Protein AF-A0A7U6GJV1-F1 (afdb_monomer_lite)

Radius of gyration: 17.2 Å; chains: 1; bounding box: 35×27×58 Å

Structure (mmCIF, N/CA/C/O backbone):
data_AF-A0A7U6GJV1-F1
#
_entry.id   AF-A0A7U6GJV1-F1
#
loop_
_atom_site.group_PDB
_atom_site.id
_atom_site.type_symbol
_atom_site.label_atom_id
_atom_site.label_alt_id
_atom_site.label_comp_id
_atom_site.label_asym_id
_atom_site.label_entity_id
_atom_site.label_seq_id
_atom_site.pdbx_PDB_ins_code
_atom_site.Cartn_x
_atom_site.Cartn_y
_atom_site.Cartn_z
_atom_site.occupancy
_atom_site.B_iso_or_equiv
_atom_site.auth_seq_id
_atom_site.auth_comp_id
_atom_site.auth_asym_id
_atom_site.auth_atom_id
_atom_site.pdbx_PDB_model_num
ATOM 1 N N . MET A 1 1 ? 16.959 -17.566 -37.853 1.00 63.41 1 MET A N 1
ATOM 2 C CA . MET A 1 1 ? 15.527 -17.773 -37.523 1.00 63.41 1 MET A CA 1
ATOM 3 C C . MET A 1 1 ? 15.250 -17.859 -36.017 1.00 63.41 1 MET A C 1
ATOM 5 O O . MET A 1 1 ? 14.354 -17.162 -35.569 1.00 63.41 1 MET A O 1
ATOM 9 N N . LEU A 1 2 ? 16.022 -18.613 -35.218 1.00 70.81 2 LEU A N 1
ATOM 10 C CA . LEU A 1 2 ? 15.815 -18.747 -33.757 1.00 70.81 2 LEU A CA 1
ATOM 11 C C . LEU A 1 2 ? 15.835 -17.423 -32.962 1.00 70.81 2 LEU A C 1
ATOM 13 O O . LEU A 1 2 ? 14.991 -17.217 -32.096 1.00 70.81 2 LEU A O 1
ATOM 17 N N . ILE A 1 3 ? 16.746 -16.500 -33.290 1.00 76.62 3 ILE A N 1
ATOM 18 C CA . ILE A 1 3 ? 16.881 -15.210 -32.582 1.00 76.62 3 ILE A CA 1
ATOM 19 C C . ILE A 1 3 ? 15.637 -14.322 -32.771 1.00 76.62 3 ILE A C 1
ATOM 21 O O . ILE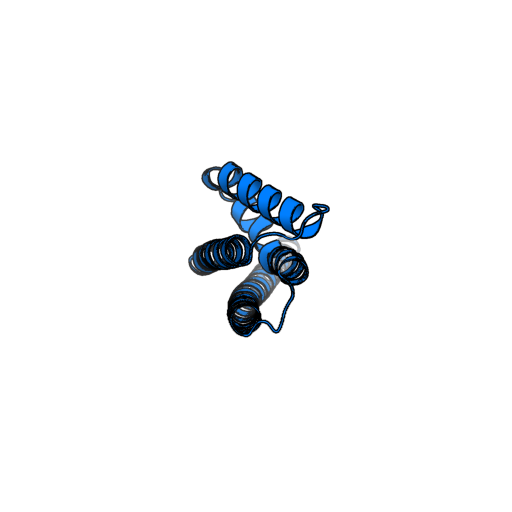 A 1 3 ? 15.175 -13.690 -31.824 1.00 76.62 3 ILE A O 1
ATOM 25 N N . GLY A 1 4 ? 15.049 -14.315 -33.973 1.00 75.19 4 GLY A N 1
ATOM 26 C CA . GLY A 1 4 ? 13.835 -13.541 -34.260 1.00 75.19 4 GLY A CA 1
ATOM 27 C C . GLY A 1 4 ? 12.608 -14.063 -33.508 1.00 75.19 4 GLY A C 1
ATOM 28 O O . GLY A 1 4 ? 11.792 -13.274 -33.040 1.00 75.19 4 GLY A O 1
ATOM 29 N N . LEU A 1 5 ? 12.514 -15.384 -33.324 1.00 83.94 5 LEU A N 1
ATOM 30 C CA . LEU A 1 5 ? 11.427 -16.012 -32.570 1.00 83.94 5 LEU A CA 1
ATOM 31 C C . LEU A 1 5 ? 11.536 -15.716 -31.061 1.00 83.94 5 LEU A C 1
ATOM 33 O O . LEU A 1 5 ? 10.533 -15.431 -30.406 1.00 83.94 5 LEU A O 1
ATOM 37 N N . LEU A 1 6 ? 12.762 -15.724 -30.525 1.00 84.19 6 LEU A N 1
ATOM 38 C CA . LEU A 1 6 ? 13.059 -15.348 -29.138 1.00 84.19 6 LEU A CA 1
ATOM 39 C C . LEU A 1 6 ? 12.686 -13.889 -28.849 1.00 84.19 6 LEU A C 1
ATOM 41 O O . LEU A 1 6 ? 11.986 -13.621 -27.876 1.00 84.19 6 LEU A O 1
ATOM 45 N N . LEU A 1 7 ? 13.085 -12.959 -29.722 1.00 84.94 7 LEU A N 1
ATOM 46 C CA . LEU A 1 7 ? 12.736 -11.541 -29.591 1.00 84.94 7 LEU A CA 1
ATOM 47 C C . LEU A 1 7 ? 11.222 -11.312 -29.634 1.00 84.94 7 LEU A C 1
ATOM 49 O O . LEU A 1 7 ? 10.693 -10.604 -28.781 1.00 84.94 7 LEU A O 1
ATOM 53 N N . ALA A 1 8 ? 10.513 -11.948 -30.571 1.00 82.31 8 ALA A N 1
ATOM 54 C CA . ALA A 1 8 ? 9.058 -11.840 -30.662 1.00 82.31 8 ALA A CA 1
ATOM 55 C C . ALA A 1 8 ? 8.359 -12.359 -29.392 1.00 82.31 8 ALA A C 1
ATOM 57 O O . ALA A 1 8 ? 7.433 -11.726 -28.887 1.00 82.31 8 ALA A O 1
ATOM 58 N N . THR A 1 9 ? 8.840 -13.471 -28.833 1.00 85.44 9 THR A N 1
ATOM 59 C CA . THR A 1 9 ? 8.286 -14.057 -27.603 1.00 85.44 9 THR A CA 1
ATOM 60 C C . THR A 1 9 ? 8.503 -13.140 -26.399 1.00 85.44 9 THR A C 1
ATOM 62 O O . THR A 1 9 ? 7.567 -12.888 -25.640 1.00 85.44 9 THR A O 1
ATOM 65 N N . LEU A 1 10 ? 9.708 -12.578 -26.247 1.00 86.62 10 LEU A N 1
ATOM 66 C CA . LEU A 1 10 ? 10.009 -11.610 -25.187 1.00 86.62 10 LEU A CA 1
ATOM 67 C C . LEU A 1 10 ? 9.136 -10.357 -25.297 1.00 86.62 10 LEU A C 1
ATOM 69 O O . LEU A 1 10 ? 8.649 -9.856 -24.286 1.00 86.62 10 LEU A O 1
ATOM 73 N N . LEU A 1 11 ? 8.896 -9.880 -26.519 1.00 85.81 11 LEU A N 1
ATOM 74 C CA . LEU A 1 11 ? 8.090 -8.689 -26.762 1.00 85.81 11 LEU A CA 1
ATOM 75 C C . LEU A 1 11 ? 6.614 -8.923 -26.404 1.00 85.81 11 LEU A C 1
ATOM 77 O O . LEU A 1 11 ? 6.007 -8.095 -25.729 1.00 85.81 11 LEU A O 1
ATOM 81 N N . VAL A 1 12 ? 6.055 -10.084 -26.762 1.00 83.69 12 VAL A N 1
ATOM 82 C CA . VAL A 1 12 ? 4.694 -10.479 -26.358 1.00 83.69 12 VAL A CA 1
ATOM 83 C C . VAL A 1 12 ? 4.581 -10.595 -24.835 1.00 83.69 12 VAL A C 1
ATOM 85 O O . VAL A 1 12 ? 3.626 -10.081 -24.249 1.00 83.69 12 VAL A O 1
ATOM 88 N N . LEU A 1 13 ? 5.567 -11.209 -24.176 1.00 84.06 13 LEU A N 1
ATOM 89 C CA . LEU A 1 13 ? 5.598 -11.315 -22.715 1.00 84.06 13 LEU A CA 1
ATOM 90 C C . LEU A 1 13 ? 5.681 -9.940 -22.043 1.00 84.06 13 LEU A C 1
ATOM 92 O O . LEU A 1 13 ? 4.961 -9.700 -21.075 1.00 84.06 13 LEU A O 1
ATOM 96 N N . ALA A 1 14 ? 6.495 -9.024 -22.571 1.00 79.94 14 ALA A N 1
ATOM 97 C CA . ALA A 1 14 ? 6.609 -7.662 -22.057 1.00 79.94 14 ALA A CA 1
ATOM 98 C C . ALA A 1 14 ? 5.278 -6.900 -22.163 1.00 79.94 14 ALA A C 1
ATOM 100 O O . ALA A 1 14 ? 4.848 -6.266 -21.198 1.00 79.94 14 ALA A O 1
ATOM 101 N N . VAL A 1 15 ? 4.577 -7.016 -23.296 1.00 81.50 15 VAL A N 1
ATOM 102 C CA . VAL A 1 15 ? 3.266 -6.378 -23.501 1.00 81.50 15 VAL A CA 1
ATOM 103 C C . VAL A 1 15 ? 2.210 -6.951 -22.550 1.00 81.50 15 VAL A C 1
ATOM 105 O O . VAL A 1 15 ? 1.467 -6.192 -21.924 1.00 81.50 15 VAL A O 1
ATOM 108 N N . LEU A 1 16 ? 2.156 -8.277 -22.389 1.00 79.38 16 LEU A N 1
ATOM 109 C CA . LEU A 1 16 ? 1.228 -8.927 -21.458 1.00 79.38 16 LEU A CA 1
ATOM 110 C C . LEU A 1 16 ? 1.527 -8.559 -19.999 1.00 79.38 16 LEU A C 1
ATOM 112 O O . LEU A 1 16 ? 0.602 -8.271 -19.234 1.00 79.38 16 LEU A O 1
ATOM 116 N N . ALA A 1 17 ? 2.806 -8.519 -19.620 1.00 81.00 17 ALA A N 1
ATOM 117 C CA . ALA A 1 17 ? 3.239 -8.108 -18.291 1.00 81.00 17 ALA A CA 1
ATOM 118 C C . ALA A 1 17 ? 2.843 -6.653 -17.999 1.00 81.00 17 ALA A C 1
ATOM 120 O O . ALA A 1 17 ? 2.282 -6.375 -16.936 1.00 81.00 17 ALA A O 1
ATOM 121 N N . LEU A 1 18 ? 3.041 -5.744 -18.959 1.00 80.44 18 LEU A N 1
ATOM 122 C CA . LEU A 1 18 ? 2.673 -4.335 -18.827 1.00 80.44 18 LEU A CA 1
ATOM 123 C C . LEU A 1 18 ? 1.151 -4.142 -18.727 1.00 80.44 18 LEU A C 1
ATOM 125 O O . LEU A 1 18 ? 0.665 -3.395 -17.873 1.00 80.44 18 LEU A O 1
ATOM 129 N N . GLY A 1 19 ? 0.377 -4.854 -19.553 1.00 78.81 19 GLY A N 1
ATOM 130 C CA . GLY A 1 19 ? -1.086 -4.832 -19.498 1.00 78.81 19 GLY A CA 1
ATOM 131 C C . GLY A 1 19 ? -1.632 -5.362 -18.167 1.00 78.81 19 GLY A C 1
ATOM 132 O O . GLY A 1 19 ? -2.507 -4.743 -17.553 1.00 78.81 19 GLY A O 1
ATOM 133 N N . GLY A 1 20 ? -1.073 -6.471 -17.675 1.00 83.50 20 GLY A N 1
ATOM 134 C CA . GLY A 1 20 ? -1.405 -7.033 -16.366 1.00 83.50 20 GLY A CA 1
ATOM 135 C C . GLY A 1 20 ? -1.043 -6.096 -15.212 1.00 83.50 20 GLY A C 1
ATOM 136 O O . GLY A 1 20 ? -1.830 -5.933 -14.278 1.00 83.50 20 GLY A O 1
ATOM 137 N N . TYR A 1 21 ? 0.107 -5.429 -15.300 1.00 82.69 21 TYR A N 1
ATOM 138 C CA . TYR A 1 21 ? 0.568 -4.459 -14.310 1.00 82.69 21 TYR A CA 1
ATOM 139 C C . TYR A 1 21 ? -0.378 -3.260 -14.193 1.00 82.69 21 TYR A C 1
ATOM 141 O O . TYR A 1 21 ? -0.897 -3.001 -13.108 1.00 82.69 21 TYR A O 1
ATOM 149 N N . ARG A 1 22 ? -0.713 -2.595 -15.307 1.00 82.81 22 ARG A N 1
ATOM 150 C CA . ARG A 1 22 ? -1.639 -1.444 -15.302 1.00 82.81 22 ARG A CA 1
ATOM 151 C C . ARG A 1 22 ? -3.010 -1.796 -14.730 1.00 82.81 22 ARG A C 1
ATOM 153 O O . ARG A 1 22 ? -3.610 -1.003 -14.005 1.00 82.81 22 ARG A O 1
ATOM 160 N N . ARG A 1 23 ? -3.508 -3.004 -15.018 1.00 85.88 23 ARG A N 1
ATOM 161 C CA . ARG A 1 23 ? -4.773 -3.496 -14.457 1.00 85.88 23 ARG A CA 1
ATOM 162 C C . ARG A 1 23 ? -4.698 -3.665 -12.940 1.00 85.88 23 ARG A C 1
ATOM 164 O O . ARG A 1 23 ? -5.648 -3.298 -12.253 1.00 85.88 23 ARG A O 1
ATOM 171 N N . ARG A 1 24 ? -3.581 -4.187 -12.420 1.00 85.38 24 ARG A N 1
ATOM 172 C CA . ARG A 1 24 ? -3.353 -4.324 -10.973 1.00 85.38 24 ARG A CA 1
ATOM 173 C C . ARG A 1 24 ? -3.249 -2.972 -10.282 1.00 85.38 24 ARG A C 1
ATOM 175 O O . ARG A 1 24 ? -3.863 -2.824 -9.237 1.00 85.38 24 ARG A O 1
ATOM 182 N N . VAL A 1 25 ? -2.551 -1.997 -10.869 1.00 86.31 25 VAL A N 1
ATOM 183 C CA . VAL A 1 25 ? -2.434 -0.644 -10.293 1.00 86.31 25 VAL A CA 1
ATOM 184 C C . VAL A 1 25 ? -3.812 0.010 -10.176 1.00 86.31 25 VAL A C 1
ATOM 186 O O . VAL A 1 25 ? -4.222 0.368 -9.076 1.00 86.31 25 VAL A O 1
ATOM 189 N N . ARG A 1 26 ? -4.596 0.037 -11.262 1.00 88.06 26 ARG A N 1
ATOM 190 C CA . ARG A 1 26 ? -5.971 0.572 -11.235 1.00 88.06 26 ARG A CA 1
ATOM 191 C C . ARG A 1 26 ? -6.876 -0.170 -10.250 1.00 88.06 26 ARG A C 1
ATOM 193 O O . ARG A 1 26 ? -7.654 0.453 -9.529 1.00 88.06 26 ARG A O 1
ATOM 200 N N . GLY A 1 27 ? -6.776 -1.501 -10.219 1.00 89.94 27 GLY A N 1
ATOM 201 C CA . GLY A 1 27 ? -7.503 -2.339 -9.267 1.00 89.94 27 GLY A CA 1
ATOM 202 C C . GLY A 1 27 ? -7.124 -2.035 -7.817 1.00 89.94 27 GLY A C 1
ATOM 203 O O . GLY A 1 27 ? -8.007 -1.933 -6.970 1.00 89.94 27 GLY A O 1
ATOM 204 N N . GLY A 1 28 ? -5.835 -1.818 -7.547 1.00 91.50 28 GLY A N 1
ATOM 205 C CA . GLY A 1 28 ? -5.319 -1.412 -6.244 1.00 91.50 28 GLY A CA 1
ATOM 206 C C . GLY A 1 28 ? -5.828 -0.036 -5.825 1.00 91.50 28 GLY A C 1
ATOM 207 O O . GLY A 1 28 ? -6.316 0.113 -4.710 1.00 91.50 28 GLY A O 1
ATOM 208 N N . THR A 1 29 ? -5.830 0.942 -6.734 1.00 91.19 29 THR A N 1
ATOM 209 C CA . THR A 1 29 ? -6.364 2.286 -6.465 1.00 91.19 29 THR A CA 1
ATOM 210 C C . THR A 1 29 ? -7.847 2.225 -6.100 1.00 91.19 29 THR A C 1
ATOM 212 O O . THR A 1 29 ? -8.281 2.853 -5.135 1.00 91.19 29 THR A O 1
ATOM 215 N N . TYR A 1 30 ? -8.640 1.439 -6.835 1.00 93.25 30 TYR A N 1
ATOM 216 C CA . TYR A 1 30 ? -10.050 1.223 -6.502 1.00 93.25 30 TYR A CA 1
ATOM 217 C C . TYR A 1 30 ? -10.222 0.512 -5.151 1.00 93.25 30 TYR A C 1
ATOM 219 O O . TYR A 1 30 ? -11.063 0.915 -4.346 1.00 93.25 30 TYR A O 1
ATOM 227 N N . ALA A 1 31 ? -9.409 -0.512 -4.879 1.00 94.12 31 ALA A N 1
ATOM 228 C CA . ALA A 1 31 ? -9.443 -1.236 -3.615 1.00 94.12 31 ALA A CA 1
ATOM 229 C C . ALA A 1 31 ? -9.115 -0.323 -2.423 1.00 94.12 31 ALA A C 1
ATOM 231 O O . ALA A 1 31 ? -9.846 -0.359 -1.438 1.00 94.12 31 ALA A O 1
ATOM 232 N N . LEU A 1 32 ? -8.102 0.547 -2.530 1.00 94.69 32 LEU A N 1
ATOM 233 C CA . LEU A 1 32 ? -7.771 1.528 -1.489 1.00 94.69 32 LEU A CA 1
ATOM 234 C C . LEU A 1 32 ? -8.876 2.563 -1.281 1.00 94.69 32 LEU A C 1
ATOM 236 O O . LEU A 1 32 ? -9.184 2.889 -0.140 1.00 94.69 32 LEU A O 1
ATOM 240 N N . LYS A 1 33 ? -9.517 3.049 -2.351 1.00 94.56 33 LYS A N 1
ATOM 241 C CA . LYS A 1 33 ? -10.671 3.956 -2.222 1.00 94.56 33 LYS A CA 1
ATOM 242 C C . LYS A 1 33 ? -11.811 3.299 -1.451 1.00 94.56 33 LYS A C 1
ATOM 244 O O . LYS A 1 33 ? -12.331 3.871 -0.499 1.00 94.56 33 LYS A O 1
ATOM 249 N N . LYS A 1 34 ? -12.158 2.063 -1.818 1.00 94.94 34 LYS A N 1
ATOM 250 C CA . LYS A 1 34 ? -13.187 1.290 -1.116 1.00 94.94 34 LYS A CA 1
ATOM 251 C C . LYS A 1 34 ? -12.794 1.011 0.338 1.00 94.94 34 LYS A C 1
ATOM 253 O O . LYS A 1 34 ? -13.650 1.038 1.219 1.00 94.94 34 LYS A O 1
ATOM 258 N N . LEU A 1 35 ? -11.510 0.764 0.590 1.00 94.62 35 LEU A N 1
ATOM 259 C CA . LEU A 1 35 ? -10.972 0.595 1.933 1.00 94.62 35 LEU A CA 1
ATOM 260 C C . LEU A 1 35 ? -11.156 1.873 2.763 1.00 94.62 35 LEU A C 1
ATOM 262 O O . LEU A 1 35 ? -11.731 1.799 3.844 1.00 94.62 35 LEU A O 1
ATOM 266 N N . ALA A 1 36 ? -10.775 3.037 2.226 1.00 92.56 36 ALA A N 1
ATOM 267 C CA . ALA A 1 36 ? -10.968 4.339 2.867 1.00 92.56 36 ALA A CA 1
ATOM 268 C C . ALA A 1 36 ? -12.439 4.590 3.228 1.00 92.56 36 ALA A C 1
ATOM 270 O O . ALA A 1 36 ? -12.747 5.002 4.344 1.00 92.56 36 ALA A O 1
ATOM 271 N N . GLU A 1 37 ? -13.364 4.283 2.315 1.00 93.94 37 GLU A N 1
ATOM 272 C CA . GLU A 1 37 ? -14.799 4.408 2.578 1.00 93.94 37 GLU A CA 1
ATOM 273 C C . GLU A 1 37 ? -15.280 3.481 3.700 1.00 93.94 37 GLU A C 1
ATOM 275 O O . GLU A 1 37 ? -16.111 3.878 4.517 1.00 93.94 37 GLU A O 1
ATOM 280 N N . ASN A 1 38 ? -14.795 2.238 3.739 1.00 94.06 38 ASN A N 1
ATOM 281 C CA . ASN A 1 38 ? -15.166 1.281 4.780 1.00 94.06 38 ASN A CA 1
ATOM 282 C C . ASN A 1 38 ? -14.631 1.702 6.153 1.00 94.06 38 ASN A C 1
ATOM 284 O O . ASN A 1 38 ? -15.361 1.589 7.139 1.00 94.06 38 ASN A O 1
ATOM 288 N N . ILE A 1 39 ? -13.404 2.225 6.199 1.00 91.31 39 ILE A N 1
ATOM 289 C CA . ILE A 1 39 ? -12.778 2.791 7.399 1.00 91.31 39 ILE A CA 1
ATOM 290 C C . ILE A 1 39 ? -13.591 3.994 7.895 1.00 91.31 39 ILE A C 1
ATOM 292 O O . ILE A 1 39 ? -13.994 4.025 9.054 1.00 91.31 39 ILE A O 1
ATOM 296 N N . ALA A 1 40 ? -13.914 4.946 7.013 1.00 89.31 40 ALA A N 1
ATOM 297 C CA . ALA A 1 40 ? -14.696 6.136 7.361 1.00 89.31 40 ALA A CA 1
ATOM 298 C C . ALA A 1 40 ? -16.112 5.802 7.867 1.00 89.31 40 ALA A C 1
ATOM 300 O O . ALA A 1 40 ? -16.674 6.526 8.682 1.00 89.31 40 ALA A O 1
ATOM 301 N N . LYS A 1 41 ? -16.691 4.687 7.403 1.00 93.25 41 LYS A N 1
ATOM 302 C CA . LYS A 1 41 ? -17.996 4.177 7.855 1.00 93.25 41 LYS A CA 1
ATOM 303 C C . LYS A 1 41 ? -17.907 3.293 9.109 1.00 93.25 41 LYS A C 1
ATOM 305 O O . LYS A 1 41 ? -18.932 2.744 9.506 1.00 93.25 41 LYS A O 1
ATOM 310 N N . GLY A 1 42 ? -16.717 3.087 9.684 1.00 90.50 42 GLY A N 1
ATOM 311 C CA . GLY A 1 42 ? -16.502 2.210 10.844 1.00 90.50 42 GLY A CA 1
ATOM 312 C C . GLY A 1 42 ? -16.800 0.729 10.577 1.00 90.50 42 GLY A C 1
ATOM 313 O O . GLY A 1 42 ? -17.066 -0.028 11.503 1.00 90.50 42 GLY A O 1
ATOM 314 N N . ARG A 1 43 ? -16.806 0.307 9.305 1.00 92.00 43 ARG A N 1
ATOM 315 C CA . ARG A 1 43 ? -17.154 -1.066 8.885 1.00 92.00 43 ARG A CA 1
ATOM 316 C C . ARG A 1 43 ? -15.966 -2.018 8.874 1.00 92.00 43 ARG A C 1
ATOM 318 O O . ARG A 1 43 ? -16.145 -3.201 8.602 1.00 92.00 43 ARG A O 1
ATOM 325 N N . LEU A 1 44 ? -14.765 -1.495 9.089 1.00 90.81 44 LEU A N 1
ATOM 326 C CA . LEU A 1 44 ? -13.527 -2.252 9.058 1.00 90.81 44 LEU A CA 1
ATOM 327 C C . LEU A 1 44 ? -12.665 -1.846 10.245 1.00 90.81 44 LEU A C 1
ATOM 329 O O . LEU A 1 44 ? -12.519 -0.654 10.518 1.00 90.81 44 LEU A O 1
ATOM 333 N N . GLN A 1 45 ? -12.099 -2.835 10.932 1.00 91.44 45 GLN A N 1
ATOM 334 C CA . GLN A 1 45 ? -11.192 -2.573 12.037 1.00 91.44 45 GLN A CA 1
ATOM 335 C C . GLN A 1 45 ? -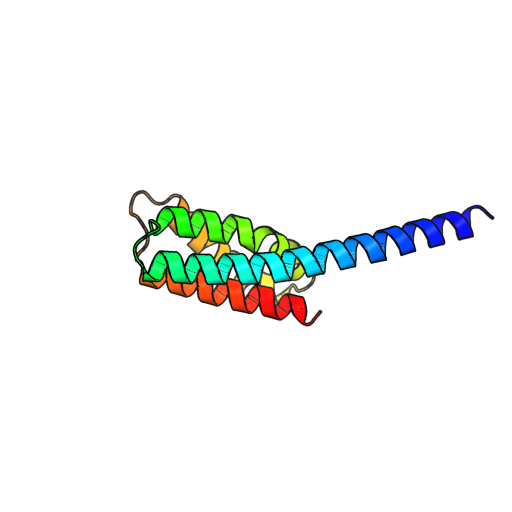9.875 -1.977 11.510 1.00 91.44 45 GLN A C 1
ATOM 337 O O . GLN A 1 45 ? -9.394 -2.410 10.457 1.00 91.44 45 GLN A O 1
ATOM 342 N N . PRO A 1 46 ? -9.251 -1.030 12.234 1.00 91.19 46 PRO A N 1
ATOM 343 C CA . PRO A 1 46 ? -7.986 -0.410 11.826 1.00 91.19 46 PRO A CA 1
ATOM 344 C C . PRO A 1 46 ? -6.881 -1.422 11.482 1.00 91.19 46 PRO A C 1
ATOM 346 O O . PRO A 1 46 ? -6.175 -1.271 10.488 1.00 91.19 46 PRO A O 1
ATOM 349 N N . ARG A 1 47 ? -6.778 -2.514 12.247 1.00 92.69 47 ARG A N 1
ATOM 350 C CA . ARG A 1 47 ? -5.797 -3.579 11.994 1.00 92.69 47 ARG A CA 1
ATOM 351 C C . ARG A 1 47 ? -6.036 -4.314 10.675 1.00 92.69 47 ARG A C 1
ATOM 353 O O . ARG A 1 47 ? -5.099 -4.513 9.903 1.00 92.69 47 ARG A O 1
ATOM 360 N N . ASP A 1 48 ? -7.282 -4.700 10.405 1.00 92.69 48 ASP A N 1
ATOM 361 C CA . ASP A 1 48 ? -7.645 -5.392 9.163 1.00 92.69 48 ASP A CA 1
ATOM 362 C C . ASP A 1 48 ? -7.379 -4.495 7.952 1.00 92.69 48 ASP A C 1
ATOM 364 O O . ASP A 1 48 ? -6.855 -4.946 6.932 1.00 92.69 48 ASP A O 1
ATOM 368 N N . ALA A 1 49 ? -7.655 -3.197 8.100 1.00 93.56 49 ALA A N 1
ATOM 369 C CA . ALA A 1 49 ? -7.312 -2.200 7.104 1.00 93.56 49 ALA A CA 1
ATOM 370 C C . ALA A 1 49 ? -5.801 -2.143 6.832 1.00 93.56 49 ALA A C 1
ATOM 372 O O . ALA A 1 49 ? -5.415 -2.181 5.666 1.00 93.56 49 ALA A O 1
ATOM 373 N N . CYS A 1 50 ? -4.934 -2.134 7.851 1.00 94.06 50 CYS A N 1
ATOM 374 C CA . CYS A 1 50 ? -3.478 -2.192 7.647 1.00 94.06 50 CYS A CA 1
ATOM 375 C C . CYS A 1 50 ? -3.047 -3.435 6.850 1.00 94.06 50 CYS A C 1
ATOM 377 O O . CYS A 1 50 ? -2.267 -3.329 5.895 1.00 94.06 50 CYS A O 1
ATOM 379 N N . CYS A 1 51 ? -3.598 -4.606 7.181 1.00 92.44 51 CYS A N 1
ATOM 380 C CA . CYS A 1 51 ? -3.324 -5.851 6.459 1.00 92.44 51 CYS A CA 1
ATOM 381 C C . CYS A 1 51 ? -3.759 -5.767 4.986 1.00 92.44 51 CYS A C 1
ATOM 383 O O . CYS A 1 51 ? -3.032 -6.205 4.085 1.00 92.44 51 CYS A O 1
ATOM 385 N N . ASP A 1 52 ? -4.919 -5.163 4.729 1.00 95.25 52 ASP A N 1
ATOM 386 C CA . ASP A 1 52 ? -5.429 -4.938 3.381 1.00 95.25 52 ASP A CA 1
ATOM 387 C C . ASP A 1 52 ? -4.571 -3.949 2.591 1.00 95.25 52 ASP A C 1
ATOM 389 O O . ASP A 1 52 ? -4.230 -4.241 1.440 1.00 95.25 52 ASP A O 1
ATOM 393 N N . ILE A 1 53 ? -4.143 -2.835 3.198 1.00 95.12 53 ILE A N 1
ATOM 394 C CA . ILE A 1 53 ? -3.226 -1.875 2.564 1.00 95.12 53 ILE A CA 1
ATOM 395 C C . ILE A 1 53 ? -1.942 -2.593 2.159 1.00 95.12 53 ILE A C 1
ATOM 397 O O . ILE A 1 53 ? -1.526 -2.483 1.005 1.00 95.12 53 ILE A O 1
ATOM 401 N N . ARG A 1 54 ? -1.339 -3.387 3.053 1.00 94.00 54 ARG A N 1
ATOM 402 C CA . ARG A 1 54 ? -0.116 -4.152 2.761 1.00 94.00 54 ARG A CA 1
ATOM 403 C C . ARG A 1 54 ? -0.291 -5.076 1.554 1.00 94.00 54 ARG A C 1
ATOM 405 O O . ARG A 1 54 ? 0.591 -5.153 0.699 1.00 94.00 54 ARG A O 1
ATOM 412 N N . ARG A 1 55 ? -1.420 -5.783 1.464 1.00 92.44 55 ARG A N 1
ATOM 413 C CA . ARG A 1 55 ? -1.713 -6.673 0.330 1.00 92.44 55 ARG A CA 1
ATOM 414 C C . ARG A 1 55 ? -1.894 -5.890 -0.969 1.00 92.44 55 ARG A C 1
ATOM 416 O O . ARG A 1 55 ? -1.351 -6.284 -1.998 1.00 92.44 55 ARG A O 1
ATOM 423 N N . ILE A 1 56 ? -2.640 -4.789 -0.926 1.00 93.44 56 ILE A N 1
ATOM 424 C CA . ILE A 1 56 ? -2.931 -3.961 -2.104 1.00 93.44 56 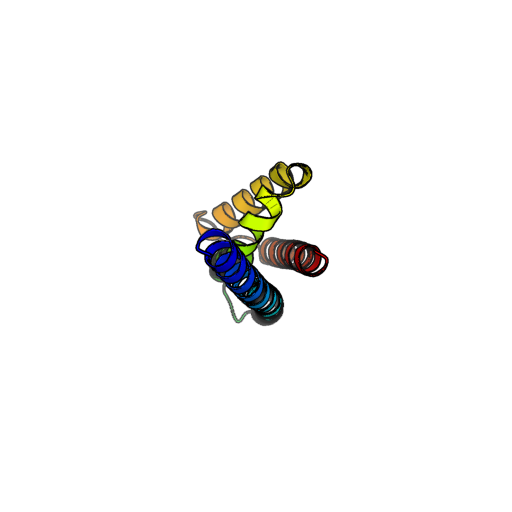ILE A CA 1
ATOM 425 C C . ILE A 1 56 ? -1.665 -3.280 -2.633 1.00 93.44 56 ILE A C 1
ATOM 427 O O . ILE A 1 56 ? -1.483 -3.161 -3.843 1.00 93.44 56 ILE A O 1
ATOM 431 N N . THR A 1 57 ? -0.775 -2.868 -1.735 1.00 92.50 57 THR A N 1
ATOM 432 C CA . THR A 1 57 ? 0.463 -2.150 -2.056 1.00 92.50 57 THR A CA 1
ATOM 433 C C . THR A 1 57 ? 1.629 -3.058 -2.448 1.00 92.50 57 THR A C 1
ATOM 435 O O . THR A 1 57 ? 2.660 -2.558 -2.886 1.00 92.50 57 THR A O 1
ATOM 438 N N . GLN A 1 58 ? 1.480 -4.386 -2.393 1.00 88.00 58 GLN A N 1
ATOM 439 C CA . GLN A 1 58 ? 2.519 -5.335 -2.813 1.00 88.00 58 GLN A CA 1
ATOM 440 C C . GLN A 1 58 ? 3.128 -5.030 -4.204 1.00 88.00 58 GLN A C 1
ATOM 442 O O . GLN A 1 58 ? 4.353 -5.098 -4.332 1.00 88.00 58 GLN A O 1
ATOM 447 N N . PRO A 1 59 ? 2.352 -4.664 -5.249 1.00 85.75 59 PRO A N 1
ATOM 448 C CA . PRO A 1 59 ? 2.917 -4.357 -6.563 1.00 85.75 59 PRO A CA 1
ATOM 449 C C . PRO A 1 59 ? 3.851 -3.137 -6.572 1.00 85.75 59 PRO A C 1
ATOM 451 O O . PRO A 1 59 ? 4.693 -3.043 -7.467 1.00 85.75 59 PRO A O 1
ATOM 454 N N . LEU A 1 60 ? 3.739 -2.234 -5.585 1.00 86.50 60 LEU A N 1
ATOM 455 C CA . LEU A 1 60 ? 4.608 -1.059 -5.451 1.00 86.50 60 LEU A CA 1
ATOM 456 C C . LEU A 1 60 ? 6.079 -1.437 -5.249 1.00 86.50 60 LEU A C 1
ATOM 458 O O . LEU A 1 60 ? 6.965 -0.690 -5.651 1.00 86.50 60 LEU A O 1
ATOM 462 N N . GLN A 1 61 ? 6.355 -2.628 -4.712 1.00 87.69 61 GLN A N 1
ATOM 463 C CA . GLN A 1 61 ? 7.719 -3.110 -4.493 1.00 87.69 61 GLN A CA 1
ATOM 464 C C . GLN A 1 61 ? 8.562 -3.105 -5.779 1.00 87.69 61 GLN A C 1
ATOM 466 O O . GLN A 1 61 ? 9.758 -2.830 -5.724 1.00 87.69 61 GLN A O 1
ATOM 471 N N . VAL A 1 62 ? 7.949 -3.387 -6.936 1.00 85.25 62 VAL A N 1
ATOM 472 C CA . VAL A 1 62 ? 8.644 -3.370 -8.234 1.00 85.25 62 VAL A CA 1
ATOM 473 C C . VAL A 1 62 ? 9.020 -1.943 -8.627 1.00 85.25 62 VAL A C 1
ATOM 475 O O . VAL A 1 62 ? 10.139 -1.703 -9.064 1.00 85.25 62 VAL A O 1
ATOM 478 N N . PHE A 1 63 ? 8.110 -0.990 -8.421 1.00 86.44 63 PHE A N 1
ATOM 479 C CA . PHE A 1 63 ? 8.373 0.422 -8.679 1.00 86.44 63 PHE A CA 1
ATOM 480 C C . PHE A 1 63 ? 9.514 0.946 -7.808 1.00 86.44 63 PHE A C 1
ATOM 482 O O . PHE A 1 63 ? 10.457 1.532 -8.330 1.00 86.44 63 PHE A O 1
ATOM 489 N N . VAL A 1 64 ? 9.478 0.666 -6.505 1.00 89.12 64 VAL A N 1
ATOM 490 C CA . VAL A 1 64 ? 10.519 1.095 -5.561 1.00 89.12 64 VAL A CA 1
ATOM 491 C C . VAL A 1 64 ? 11.873 0.459 -5.886 1.00 89.12 64 VAL A C 1
ATOM 493 O O . VAL A 1 64 ? 12.903 1.124 -5.809 1.00 89.12 64 VAL A O 1
ATOM 496 N N . ALA A 1 65 ? 11.893 -0.807 -6.315 1.00 88.44 65 ALA A N 1
ATOM 497 C CA . ALA A 1 65 ? 13.126 -1.460 -6.755 1.00 88.44 65 ALA A CA 1
ATOM 498 C C . ALA A 1 65 ? 13.772 -0.749 -7.959 1.00 88.44 65 ALA A C 1
ATOM 500 O O . ALA A 1 65 ? 14.995 -0.715 -8.061 1.00 88.44 65 ALA A O 1
ATOM 501 N N . SER A 1 66 ? 12.968 -0.153 -8.845 1.00 88.44 66 SER A N 1
ATOM 502 C CA . SER A 1 66 ? 13.449 0.629 -9.991 1.00 88.44 66 SER A CA 1
ATOM 503 C C . SER A 1 66 ? 13.749 2.099 -9.672 1.00 88.44 66 SER A C 1
ATOM 505 O O . SER A 1 66 ? 14.310 2.784 -10.523 1.00 88.44 66 SER A O 1
ATOM 507 N N . HIS A 1 67 ? 13.404 2.590 -8.477 1.00 89.06 67 HIS A N 1
ATOM 508 C CA . HIS A 1 67 ? 13.557 3.994 -8.082 1.00 89.06 67 HIS A CA 1
ATOM 509 C C . HIS A 1 67 ? 14.219 4.097 -6.698 1.00 89.06 67 HIS A C 1
ATOM 511 O O . HIS A 1 67 ? 13.526 4.249 -5.688 1.00 89.06 67 HIS A O 1
ATOM 517 N N . PRO A 1 68 ? 15.562 4.015 -6.630 1.00 89.62 68 PRO A N 1
ATOM 518 C CA . PRO A 1 68 ? 16.306 3.974 -5.371 1.00 89.62 68 PRO A CA 1
ATOM 519 C C . PRO A 1 68 ? 16.013 5.146 -4.428 1.00 89.62 68 PRO A C 1
ATOM 521 O O . PRO A 1 68 ? 15.988 4.956 -3.218 1.00 89.62 68 PRO A O 1
ATOM 524 N N . GLN A 1 69 ? 15.704 6.329 -4.969 1.00 91.56 69 GLN A N 1
ATOM 525 C CA . GLN A 1 69 ? 15.358 7.521 -4.189 1.00 91.56 69 GLN A CA 1
ATOM 526 C C . GLN A 1 69 ? 14.101 7.360 -3.317 1.00 91.56 69 GLN A C 1
ATOM 528 O O . GLN A 1 69 ? 13.859 8.174 -2.436 1.00 91.56 69 GLN A O 1
ATOM 533 N N . HIS A 1 70 ? 13.289 6.335 -3.576 1.00 89.75 70 HIS A N 1
ATOM 534 C CA . HIS A 1 70 ? 12.056 6.046 -2.851 1.00 89.75 70 HIS A CA 1
ATOM 535 C C . HIS A 1 70 ? 12.201 4.894 -1.846 1.00 89.75 70 HIS A C 1
ATOM 537 O O . HIS A 1 70 ? 11.229 4.555 -1.171 1.00 89.75 70 HIS A O 1
ATOM 543 N N . GLN A 1 71 ? 13.379 4.265 -1.744 1.00 91.50 71 GLN A N 1
ATOM 544 C CA . GLN A 1 71 ? 13.572 3.082 -0.898 1.00 91.50 71 GLN A CA 1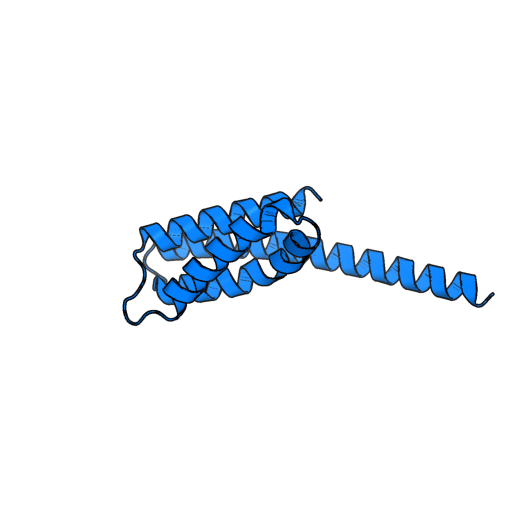
ATOM 545 C C . GLN A 1 71 ? 13.396 3.385 0.590 1.00 91.50 71 GLN A C 1
ATOM 547 O O . GLN A 1 71 ? 12.690 2.637 1.263 1.00 91.50 71 GLN A O 1
ATOM 552 N N . ASP A 1 72 ? 13.958 4.488 1.082 1.00 93.94 72 ASP A N 1
ATOM 553 C CA . ASP A 1 72 ? 13.874 4.848 2.502 1.00 93.94 72 ASP A CA 1
ATOM 554 C C . ASP A 1 72 ? 12.441 5.208 2.916 1.00 93.94 72 ASP A C 1
ATOM 556 O O . ASP A 1 72 ? 11.966 4.794 3.974 1.00 93.94 72 ASP A O 1
ATOM 560 N N . ASP A 1 73 ? 11.725 5.956 2.069 1.00 92.94 73 ASP A N 1
ATOM 561 C CA . ASP A 1 73 ? 10.316 6.292 2.303 1.00 92.94 73 ASP A CA 1
ATOM 562 C C . ASP A 1 73 ? 9.440 5.031 2.283 1.00 92.94 73 ASP A C 1
ATOM 564 O O . ASP A 1 73 ? 8.557 4.858 3.124 1.00 92.94 73 ASP A O 1
ATOM 568 N N . TRP A 1 74 ? 9.710 4.114 1.350 1.00 92.88 74 TRP A N 1
ATOM 569 C CA . TRP A 1 74 ? 9.003 2.841 1.258 1.00 92.88 74 TRP A CA 1
ATOM 570 C C . TRP A 1 74 ? 9.254 1.933 2.462 1.00 92.88 74 TRP A C 1
ATOM 572 O O . TRP A 1 74 ? 8.326 1.277 2.940 1.00 92.88 74 TRP A O 1
ATOM 582 N N . GLN A 1 75 ? 10.492 1.878 2.957 1.00 93.44 75 GLN A N 1
ATOM 583 C CA . GLN A 1 75 ? 10.830 1.111 4.154 1.00 93.44 75 GLN A CA 1
ATOM 584 C C . GLN A 1 75 ? 10.076 1.643 5.372 1.00 93.44 75 GLN A C 1
ATOM 586 O O . GLN A 1 75 ? 9.379 0.861 6.015 1.00 93.44 75 GLN A O 1
ATOM 591 N N . ARG A 1 76 ? 10.094 2.963 5.602 1.00 94.50 76 ARG A N 1
ATOM 592 C CA . ARG A 1 76 ? 9.324 3.605 6.682 1.00 94.50 76 ARG A CA 1
ATOM 593 C C . ARG A 1 76 ? 7.827 3.312 6.582 1.00 94.50 76 ARG A C 1
ATOM 595 O O . ARG A 1 76 ? 7.202 2.918 7.562 1.00 94.50 76 ARG A O 1
ATOM 602 N N . PHE A 1 77 ? 7.253 3.433 5.386 1.00 94.69 77 PHE A N 1
ATOM 603 C CA . PHE A 1 77 ? 5.851 3.084 5.147 1.00 94.69 77 PHE A CA 1
ATOM 604 C C . PHE A 1 77 ? 5.554 1.607 5.461 1.00 94.69 77 PHE A C 1
ATOM 606 O O . PHE A 1 77 ? 4.543 1.284 6.090 1.00 94.69 77 PHE A O 1
ATOM 613 N N . ARG A 1 78 ? 6.434 0.684 5.048 1.00 93.75 78 ARG A N 1
ATOM 614 C CA . ARG A 1 78 ? 6.279 -0.747 5.342 1.00 93.75 78 ARG A CA 1
ATOM 615 C C . ARG A 1 78 ? 6.393 -1.049 6.829 1.00 93.75 78 ARG A C 1
ATOM 617 O O . ARG A 1 78 ? 5.653 -1.907 7.298 1.00 93.75 78 ARG A O 1
ATOM 624 N N . GLU A 1 79 ? 7.293 -0.394 7.545 1.00 93.69 79 GLU A N 1
ATOM 625 C CA . GLU A 1 79 ? 7.432 -0.545 8.995 1.00 93.69 79 GLU A CA 1
ATOM 626 C C . GLU A 1 79 ? 6.148 -0.118 9.706 1.00 93.69 79 GLU A C 1
ATOM 628 O O . GLU A 1 79 ? 5.579 -0.932 10.428 1.00 93.69 79 GLU A O 1
ATOM 633 N N . GLN A 1 80 ? 5.612 1.065 9.385 1.00 93.94 80 GLN A N 1
ATOM 634 C CA . GLN A 1 80 ? 4.332 1.546 9.927 1.00 93.94 80 GLN A CA 1
ATOM 635 C C . GLN A 1 80 ? 3.174 0.584 9.626 1.00 93.94 80 GLN A C 1
ATOM 637 O O . GLN A 1 80 ? 2.338 0.306 10.485 1.00 93.94 80 GLN A O 1
ATOM 642 N N . LEU A 1 81 ? 3.128 0.024 8.411 1.00 94.00 81 LEU A N 1
ATOM 643 C CA . LEU A 1 81 ? 2.133 -0.990 8.068 1.00 94.00 81 LEU A CA 1
ATOM 644 C C . LEU A 1 81 ? 2.281 -2.253 8.911 1.00 94.00 81 LEU A C 1
ATOM 646 O O . LEU A 1 81 ? 1.279 -2.789 9.376 1.00 94.00 81 LEU A O 1
ATOM 650 N N . LEU A 1 82 ? 3.501 -2.768 9.065 1.00 92.94 82 LEU A N 1
ATOM 651 C CA . LEU A 1 82 ? 3.751 -3.990 9.828 1.00 92.94 82 LEU A CA 1
ATOM 652 C C . LEU A 1 82 ? 3.450 -3.779 11.312 1.00 92.94 82 LEU A C 1
ATOM 654 O O . LEU A 1 82 ? 2.807 -4.634 11.916 1.00 92.94 82 LEU A O 1
ATOM 658 N N . GLU A 1 83 ? 3.836 -2.636 11.867 1.00 92.62 83 GLU A N 1
ATOM 659 C CA . GLU A 1 83 ? 3.490 -2.235 13.225 1.00 92.62 83 GLU A CA 1
ATOM 660 C C . GLU A 1 83 ? 1.968 -2.193 13.403 1.00 92.62 83 GLU A C 1
ATOM 662 O O . GLU A 1 83 ? 1.434 -2.911 14.245 1.00 92.62 83 GLU A O 1
ATOM 667 N N . GLY A 1 84 ? 1.236 -1.496 12.530 1.00 90.38 84 GLY A N 1
ATOM 668 C CA . GLY A 1 84 ? -0.227 -1.453 12.592 1.00 90.38 84 GLY A CA 1
ATOM 669 C C . GLY A 1 84 ? -0.912 -2.814 12.380 1.00 90.38 84 GLY A C 1
ATOM 670 O O . GLY A 1 84 ? -1.999 -3.054 12.905 1.00 90.38 84 GLY A O 1
ATOM 671 N N . C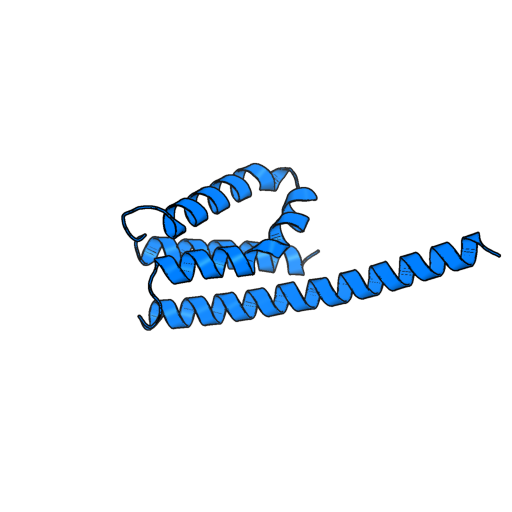YS A 1 85 ? -0.293 -3.733 11.631 1.00 91.69 85 CYS A N 1
ATOM 672 C CA . CYS A 1 85 ? -0.812 -5.092 11.435 1.00 91.69 85 CYS A CA 1
ATOM 673 C C . CYS A 1 85 ? -0.589 -5.995 12.657 1.00 91.69 85 CYS A C 1
ATOM 675 O O . CYS A 1 85 ? -1.447 -6.828 12.963 1.00 91.69 85 CYS A O 1
ATOM 677 N N . PHE A 1 86 ? 0.563 -5.878 13.326 1.00 93.19 86 PHE A N 1
ATOM 678 C CA . PHE A 1 86 ? 1.075 -6.902 14.248 1.00 93.19 86 PHE A CA 1
ATOM 679 C C . PHE A 1 86 ? 1.350 -6.419 15.679 1.00 93.19 86 PHE A C 1
ATOM 681 O O . PHE A 1 86 ? 1.554 -7.262 16.548 1.00 93.19 86 PHE A O 1
ATOM 688 N N . SER A 1 87 ? 1.315 -5.112 15.953 1.00 91.88 87 SER A N 1
ATOM 689 C CA . SER A 1 87 ? 1.439 -4.555 17.311 1.00 91.88 87 SER A CA 1
ATOM 690 C C . SER A 1 87 ? 0.348 -5.118 18.233 1.00 91.88 87 SER A C 1
ATOM 692 O O . SER A 1 87 ? -0.737 -5.402 17.735 1.00 91.88 87 SER A O 1
ATOM 694 N N . PRO A 1 88 ? 0.564 -5.320 19.542 1.00 88.38 88 PRO A N 1
ATOM 695 C CA . PRO A 1 88 ? -0.504 -5.736 20.458 1.00 88.38 88 PRO A CA 1
ATOM 696 C C . PRO A 1 88 ? -1.670 -4.736 20.489 1.00 88.38 88 PRO A C 1
ATOM 698 O O . PRO A 1 88 ? -2.832 -5.145 20.472 1.00 88.38 88 PRO A O 1
ATOM 701 N N . ASP A 1 89 ? -1.367 -3.441 20.422 1.00 90.44 89 ASP A N 1
ATOM 702 C CA . ASP A 1 89 ? -2.369 -2.382 20.393 1.00 90.44 89 ASP A CA 1
ATOM 703 C C . ASP A 1 89 ? -2.781 -2.072 18.945 1.00 90.44 89 ASP A C 1
ATOM 705 O O . ASP A 1 89 ? -1.931 -2.048 18.048 1.00 90.44 89 ASP A O 1
ATOM 709 N N . PRO A 1 90 ? -4.086 -1.909 18.655 1.00 85.62 90 PRO A N 1
ATOM 710 C CA . PRO A 1 90 ? -4.529 -1.537 17.320 1.00 85.62 90 PRO A CA 1
ATOM 711 C C . PRO A 1 90 ? -4.092 -0.099 16.990 1.00 85.62 90 PRO A C 1
ATOM 713 O O . PRO A 1 90 ? -4.174 0.769 17.860 1.00 85.62 90 PRO A O 1
ATOM 716 N N . PRO A 1 91 ? -3.686 0.174 15.737 1.00 91.94 91 PRO A N 1
ATOM 717 C CA . PRO A 1 91 ? -3.309 1.518 15.316 1.00 91.94 91 PRO A CA 1
ATOM 718 C C . PRO A 1 91 ? -4.507 2.464 15.381 1.00 91.94 91 PRO A C 1
ATOM 720 O O . PRO A 1 91 ? -5.665 2.048 15.217 1.00 91.94 91 PRO A O 1
ATOM 723 N N . ALA A 1 92 ? -4.230 3.751 15.576 1.00 92.62 92 ALA A N 1
ATOM 724 C CA . ALA A 1 92 ? -5.274 4.762 15.584 1.00 92.62 92 ALA A CA 1
ATOM 725 C C . ALA A 1 92 ? -5.917 4.885 14.193 1.00 92.62 92 ALA A C 1
ATOM 727 O O . ALA A 1 92 ? -5.274 4.709 13.157 1.00 92.62 92 ALA A O 1
ATOM 728 N N . LEU A 1 93 ? -7.206 5.230 14.152 1.00 90.69 93 LEU A N 1
ATOM 729 C CA . LEU A 1 93 ? -7.942 5.374 12.892 1.00 90.69 93 LEU A CA 1
ATOM 730 C C . LEU A 1 93 ? -7.271 6.377 11.939 1.00 90.69 93 LEU A C 1
ATOM 732 O O . LEU A 1 93 ? -7.196 6.134 10.735 1.00 90.69 93 LEU A O 1
ATOM 736 N N . GLU A 1 94 ? -6.777 7.485 12.488 1.00 92.25 94 GLU A N 1
ATOM 737 C CA . GLU A 1 94 ? -6.093 8.546 11.744 1.00 92.25 94 GLU A CA 1
ATOM 738 C C . GLU A 1 94 ? -4.795 8.048 11.097 1.00 92.25 94 GLU A C 1
ATOM 740 O O . GLU A 1 94 ? -4.527 8.357 9.935 1.00 92.25 94 GLU A O 1
ATOM 745 N N . GLU A 1 95 ? -4.030 7.205 11.796 1.00 93.25 95 GLU A N 1
ATOM 746 C CA . GLU A 1 95 ? -2.809 6.592 11.261 1.00 93.25 95 GLU A CA 1
ATOM 747 C C . GLU A 1 95 ? -3.132 5.707 10.059 1.00 93.25 95 GLU A C 1
ATOM 749 O O . GLU A 1 95 ? -2.500 5.817 9.008 1.00 93.25 95 GLU A O 1
ATOM 754 N N . VAL A 1 96 ? -4.173 4.877 10.165 1.00 94.06 96 VAL A N 1
ATOM 755 C CA . VAL A 1 96 ? -4.600 4.015 9.058 1.00 94.06 96 VAL A CA 1
ATOM 756 C C . VAL A 1 96 ? -5.083 4.843 7.868 1.00 94.06 96 VAL A C 1
ATOM 758 O O . VAL A 1 96 ? -4.733 4.539 6.728 1.00 94.06 96 VAL A O 1
ATOM 761 N N . GLN A 1 97 ? -5.840 5.919 8.096 1.00 93.12 97 GLN A N 1
ATOM 762 C CA . GLN A 1 97 ? -6.258 6.829 7.023 1.00 93.12 97 GLN A CA 1
ATOM 763 C C . GLN A 1 97 ? -5.057 7.488 6.333 1.00 93.12 97 GLN A C 1
ATOM 765 O O . GLN A 1 97 ? -5.024 7.572 5.101 1.00 93.12 97 GLN A O 1
ATOM 770 N N . HIS A 1 98 ? -4.045 7.891 7.103 1.00 94.38 98 HIS A N 1
ATOM 771 C CA . HIS A 1 98 ? -2.802 8.438 6.570 1.00 94.38 98 HIS A CA 1
ATOM 772 C C . HIS A 1 98 ? -2.029 7.399 5.738 1.00 94.38 98 HIS A C 1
ATOM 774 O O . HIS A 1 98 ? -1.559 7.712 4.641 1.00 94.38 98 HIS A O 1
ATOM 780 N N . LEU A 1 99 ? -1.970 6.141 6.188 1.00 94.81 99 LEU A N 1
ATOM 781 C CA . LEU A 1 99 ? -1.369 5.036 5.433 1.00 94.81 99 LEU A CA 1
ATOM 782 C C . LEU A 1 99 ? -2.112 4.756 4.120 1.00 94.81 99 LEU A C 1
ATOM 784 O O . LEU A 1 99 ? -1.474 4.515 3.094 1.00 94.81 99 LEU A O 1
ATOM 788 N N . VAL A 1 100 ? -3.447 4.835 4.109 1.00 95.19 100 VAL A N 1
ATOM 789 C CA . VAL A 1 100 ? -4.230 4.719 2.868 1.00 95.19 100 VAL A CA 1
ATOM 790 C C . VAL A 1 100 ? -3.898 5.858 1.904 1.00 95.19 100 VAL A C 1
ATOM 792 O O . VAL A 1 100 ? -3.689 5.606 0.717 1.00 95.19 100 VAL A O 1
ATOM 795 N N . ALA A 1 101 ? -3.823 7.099 2.393 1.00 93.56 101 ALA A N 1
ATOM 796 C CA . ALA A 1 101 ? -3.479 8.255 1.568 1.00 93.56 101 ALA A CA 1
ATOM 797 C C . ALA A 1 101 ? -2.085 8.114 0.937 1.00 93.56 101 ALA A C 1
ATOM 799 O O . ALA A 1 101 ? -1.947 8.267 -0.279 1.00 93.56 101 ALA A O 1
ATOM 800 N N . GLN A 1 102 ? -1.079 7.726 1.727 1.00 94.38 102 GLN A N 1
ATOM 801 C CA . GLN A 1 102 ? 0.265 7.446 1.217 1.00 94.38 102 GLN A CA 1
ATOM 802 C C . GLN A 1 102 ? 0.250 6.341 0.153 1.00 94.38 102 GLN A C 1
ATOM 804 O O . GLN A 1 102 ? 0.806 6.510 -0.932 1.00 94.38 102 GLN A O 1
ATOM 809 N N . ALA A 1 103 ? -0.430 5.224 0.424 1.00 94.12 103 ALA A N 1
ATOM 810 C CA . ALA A 1 103 ? -0.545 4.109 -0.510 1.00 94.12 103 ALA A CA 1
ATOM 811 C C . ALA A 1 103 ? -1.182 4.517 -1.853 1.00 94.12 103 ALA A C 1
ATOM 813 O O . ALA A 1 103 ? -0.759 4.043 -2.912 1.00 94.12 103 ALA A O 1
ATOM 814 N N . MET A 1 104 ? -2.178 5.411 -1.827 1.00 93.12 104 MET A N 1
ATOM 815 C CA . MET A 1 104 ? -2.794 5.950 -3.041 1.00 93.12 104 MET A CA 1
ATOM 816 C C . MET A 1 104 ? -1.826 6.816 -3.850 1.00 93.12 104 MET A C 1
ATOM 818 O O . MET A 1 104 ? -1.793 6.684 -5.074 1.00 93.12 104 MET A O 1
ATOM 822 N N . GLU A 1 105 ? -1.037 7.676 -3.201 1.00 91.81 105 GLU A N 1
ATOM 823 C CA . GLU A 1 105 ? -0.051 8.510 -3.899 1.00 91.81 105 GLU A CA 1
ATOM 824 C C . GLU A 1 105 ? 1.030 7.658 -4.576 1.00 91.81 105 GLU A C 1
ATOM 826 O O . GLU A 1 105 ? 1.353 7.896 -5.741 1.00 91.81 105 GLU A O 1
ATOM 831 N N . TRP A 1 106 ? 1.502 6.589 -3.927 1.00 91.31 106 TRP A N 1
ATOM 832 C CA . TRP A 1 106 ? 2.431 5.646 -4.558 1.00 91.31 106 TRP A CA 1
ATOM 833 C C . TRP A 1 106 ? 1.830 4.926 -5.772 1.00 91.31 106 TRP A C 1
ATOM 835 O O . TRP A 1 106 ? 2.483 4.808 -6.811 1.00 91.31 106 TRP A O 1
ATOM 845 N N . LEU A 1 107 ? 0.579 4.457 -5.681 1.00 89.62 107 LEU A N 1
ATOM 846 C CA . LEU A 1 107 ? -0.083 3.808 -6.821 1.00 89.62 107 LEU A CA 1
ATOM 847 C C . LEU A 1 107 ? -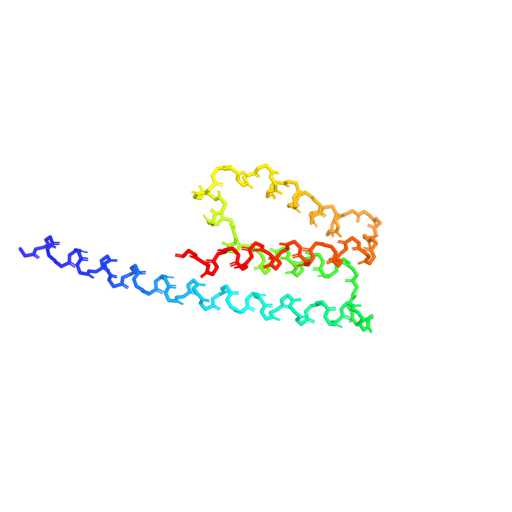0.289 4.785 -7.980 1.00 89.62 107 LEU A C 1
ATOM 849 O O . LEU A 1 107 ? -0.083 4.426 -9.138 1.00 89.62 107 LEU A O 1
ATOM 853 N N . LYS A 1 108 ? -0.640 6.035 -7.678 1.00 88.75 108 LYS A N 1
ATOM 854 C CA . LYS A 1 108 ? -0.769 7.102 -8.672 1.00 88.75 108 LYS A CA 1
ATOM 855 C C . LYS A 1 108 ? 0.570 7.448 -9.315 1.00 88.75 108 LYS A C 1
ATOM 857 O O . LYS A 1 108 ? 0.600 7.726 -10.512 1.00 88.75 108 LYS A O 1
ATOM 862 N N . ALA A 1 109 ? 1.666 7.416 -8.555 1.00 87.06 109 ALA A N 1
ATOM 863 C CA . ALA A 1 109 ? 3.004 7.561 -9.111 1.00 87.06 109 ALA A CA 1
ATOM 864 C C . ALA A 1 109 ? 3.263 6.461 -10.147 1.00 87.06 109 ALA A C 1
ATOM 866 O O . ALA A 1 109 ? 3.613 6.786 -11.274 1.00 87.06 109 ALA A O 1
ATOM 867 N N . MET A 1 110 ? 2.961 5.198 -9.834 1.00 84.12 110 MET A N 1
ATOM 868 C CA . MET A 1 110 ? 3.106 4.074 -10.772 1.00 84.12 110 MET A CA 1
ATOM 869 C C . MET A 1 110 ? 2.260 4.166 -12.038 1.00 84.12 110 MET A C 1
ATOM 871 O O . MET A 1 110 ? 2.683 3.651 -13.064 1.00 84.12 110 MET A O 1
ATOM 875 N N . GLU A 1 111 ? 1.087 4.803 -12.007 1.00 83.75 111 GLU A N 1
ATOM 876 C CA . GLU A 1 111 ? 0.292 5.007 -13.229 1.00 83.75 111 GLU A CA 1
ATOM 877 C C . GLU A 1 111 ? 0.958 5.958 -14.232 1.00 83.75 111 GLU A C 1
ATOM 879 O O . GLU A 1 111 ? 0.605 5.937 -15.413 1.00 83.75 111 GLU A O 1
ATOM 884 N N . ARG A 1 112 ? 1.888 6.807 -13.775 1.00 80.94 112 ARG A N 1
ATOM 885 C CA . ARG A 1 112 ? 2.605 7.770 -14.624 1.00 80.94 112 ARG A CA 1
ATOM 886 C C . ARG A 1 112 ? 3.808 7.163 -15.349 1.00 80.94 112 ARG A C 1
ATOM 888 O O . ARG A 1 112 ? 4.308 7.809 -16.267 1.00 80.94 112 ARG A O 1
ATOM 895 N N . TYR A 1 113 ? 4.252 5.973 -14.946 1.00 69.31 113 TYR A N 1
ATOM 896 C CA . TYR A 1 113 ? 5.362 5.238 -15.560 1.00 69.31 113 TYR A CA 1
ATOM 897 C C . TYR A 1 113 ? 4.839 4.139 -16.503 1.00 69.31 113 TYR A C 1
ATOM 899 O O . TYR A 1 113 ? 5.503 3.890 -17.532 1.00 69.31 113 TYR A O 1
#

Organism: NCBI:txid1076588

pLDDT: mean 89.08, std 5.83, range [63.41, 95.25]

Foldseek 3Di:
DVVVVVVVVVVVVVVVVVVVLLVLLVVLLVQLVVLLVCLVVVNDFQLVLLVSLCVSLVSLVVVCVVPVVCVVVVVVLVVLSCCCNDPPDHDDSVSSSVSSVVSNVSSVVVNVD

Secondary structure (DSSP, 8-state):
-HHHHHHHHHHHHHHHHHHHHHHHHHHHHHHHHHHHHHHHTT-S-HHHHHHHHHHHHTTHHHHHHH-GGGHHHHHHHHHHHHHHHHSSSPPPHHHHHHHHHHHHHHHHHHHT-

Sequence (113 aa):
MLIGLLLATLLVLAVLALGGYRRRVRGGTYALKKLAENIAKGRLQPRDACCDIRRITQPLQVFVASHPQHQDDWQRFREQLLEGCFSPDPPALEEVQHLVAQAMEWLKAMERY